Protein AF-A0A537IR74-F1 (afdb_monomer_lite)

Sequence (106 aa):
MIPAVEDSNPGARMWARHLNYVDHLKQYHPEYRRWSRLWTYSFYLPVISIVIIAYFSAVERSLFLVLLAAIVVVALYVPLLLIRWRSVRVFREAWILFGKPKSRRE

pLDDT: mean 80.45, std 12.31, range [38.22, 91.5]

Structure (mmCIF, N/CA/C/O backbone):
data_AF-A0A537IR74-F1
#
_entry.id   AF-A0A537IR74-F1
#
loop_
_atom_site.group_PDB
_atom_site.id
_atom_site.type_symbol
_atom_site.label_atom_id
_atom_site.label_alt_id
_atom_site.label_comp_id
_atom_site.label_asym_id
_atom_site.label_entity_id
_atom_site.label_seq_id
_atom_site.pdbx_PDB_ins_code
_atom_site.Cartn_x
_atom_site.Cartn_y
_atom_site.Cartn_z
_atom_site.occupancy
_atom_site.B_iso_or_equiv
_atom_site.auth_seq_id
_atom_site.auth_comp_id
_atom_site.auth_asym_id
_atom_site.auth_atom_id
_atom_site.pdbx_PDB_model_num
ATOM 1 N N . MET A 1 1 ? 7.545 3.349 -20.842 1.00 61.66 1 MET A N 1
ATOM 2 C CA . MET A 1 1 ? 6.117 3.703 -21.041 1.00 61.66 1 MET A CA 1
ATOM 3 C C . MET A 1 1 ? 5.342 2.406 -21.251 1.00 61.66 1 MET A C 1
ATOM 5 O O . MET A 1 1 ? 5.862 1.544 -21.949 1.00 61.66 1 MET A O 1
ATOM 9 N N . ILE A 1 2 ? 4.178 2.216 -20.614 1.00 64.50 2 ILE A N 1
ATOM 10 C CA . ILE A 1 2 ? 3.355 1.003 -20.808 1.00 64.50 2 ILE A CA 1
ATOM 11 C C . ILE A 1 2 ? 2.655 1.149 -22.162 1.00 64.50 2 ILE A C 1
ATOM 13 O O . ILE A 1 2 ? 2.009 2.181 -22.360 1.00 64.50 2 ILE A O 1
ATOM 17 N N . PRO A 1 3 ? 2.782 0.187 -23.087 1.00 67.31 3 PRO A N 1
ATOM 18 C CA . PRO A 1 3 ? 2.162 0.301 -24.399 1.00 67.31 3 PRO A CA 1
ATOM 19 C C . PRO A 1 3 ? 0.637 0.427 -24.277 1.00 67.31 3 PRO A C 1
ATOM 21 O O . PRO A 1 3 ? -0.006 -0.315 -23.524 1.00 67.31 3 PRO A O 1
ATOM 24 N N . ALA A 1 4 ? 0.078 1.402 -24.999 1.00 70.19 4 ALA A N 1
ATOM 25 C CA . ALA A 1 4 ? -1.361 1.565 -25.148 1.00 70.19 4 ALA A CA 1
ATOM 26 C C . ALA A 1 4 ? -1.909 0.459 -26.059 1.00 70.19 4 ALA A C 1
ATOM 28 O O . ALA A 1 4 ? -1.233 0.030 -26.990 1.00 70.19 4 ALA A O 1
ATOM 29 N N . VAL A 1 5 ? -3.120 -0.008 -25.764 1.00 70.94 5 VAL A N 1
ATOM 30 C CA . VAL A 1 5 ? -3.802 -1.045 -26.544 1.00 70.94 5 VAL A CA 1
ATOM 31 C C . VAL A 1 5 ? -5.043 -0.417 -27.162 1.00 70.94 5 VAL A C 1
ATOM 33 O O . VAL A 1 5 ? -5.906 0.082 -26.432 1.00 70.94 5 VAL A O 1
ATOM 36 N N . GLU A 1 6 ? -5.104 -0.416 -28.490 1.00 72.19 6 GLU A N 1
ATOM 37 C CA . GLU A 1 6 ? -6.279 -0.009 -29.256 1.00 72.19 6 GLU A CA 1
ATOM 38 C C . GLU A 1 6 ? -7.222 -1.208 -29.383 1.00 72.19 6 GLU A C 1
ATOM 40 O O . GLU A 1 6 ? -6.973 -2.151 -30.123 1.00 72.19 6 GLU A O 1
ATOM 45 N N . ASP A 1 7 ? -8.297 -1.182 -28.603 1.00 75.31 7 ASP A N 1
ATOM 46 C CA . ASP A 1 7 ? -9.411 -2.130 -28.676 1.00 75.31 7 ASP A CA 1
ATOM 47 C C . ASP A 1 7 ? -10.695 -1.308 -28.537 1.00 75.31 7 ASP A C 1
ATOM 49 O O . ASP A 1 7 ? -10.688 -0.309 -27.823 1.00 75.31 7 ASP A O 1
ATOM 53 N N . SER A 1 8 ? -11.784 -1.665 -29.213 1.00 72.56 8 SER A N 1
ATOM 54 C CA . SER A 1 8 ? -13.065 -0.950 -29.110 1.00 72.56 8 SER A CA 1
ATOM 55 C C . SER A 1 8 ? -13.732 -1.138 -27.737 1.00 72.56 8 SER A C 1
ATOM 57 O O . SER A 1 8 ? -14.379 -0.213 -27.234 1.00 72.56 8 SER A O 1
ATOM 59 N N . ASN A 1 9 ? -13.493 -2.273 -27.070 1.00 81.31 9 ASN A N 1
ATOM 60 C CA . ASN A 1 9 ? -14.080 -2.619 -25.783 1.00 81.31 9 ASN A CA 1
ATOM 61 C C . ASN A 1 9 ? -13.300 -1.982 -24.607 1.00 81.31 9 ASN A C 1
ATOM 63 O O . ASN A 1 9 ? -12.115 -2.270 -24.399 1.00 81.31 9 ASN A O 1
ATOM 67 N N . PRO A 1 10 ? -13.945 -1.146 -23.768 1.00 80.69 10 PRO A N 1
ATOM 68 C CA . PRO A 1 10 ? -13.286 -0.496 -22.635 1.00 80.69 10 PRO A CA 1
ATOM 69 C C . PRO A 1 10 ? -12.739 -1.480 -21.591 1.00 80.69 10 PRO A C 1
ATOM 71 O O . PRO A 1 10 ? -11.685 -1.212 -21.008 1.00 80.69 10 PRO A O 1
ATOM 74 N N . GLY A 1 11 ? -13.408 -2.616 -21.375 1.00 78.94 11 GLY A N 1
ATOM 75 C CA . GLY A 1 11 ? -12.960 -3.663 -20.457 1.00 78.94 11 GLY A CA 1
ATOM 76 C C . GLY A 1 11 ? -11.682 -4.346 -20.942 1.00 78.94 11 GLY A C 1
ATOM 77 O O . GLY A 1 11 ? -10.712 -4.444 -20.187 1.00 78.94 11 GLY A O 1
ATOM 78 N N . ALA A 1 12 ? -11.636 -4.720 -22.224 1.00 74.50 12 ALA A N 1
ATOM 79 C CA . ALA A 1 12 ? -10.459 -5.329 -22.844 1.00 74.50 12 ALA A CA 1
ATOM 80 C C . ALA A 1 12 ? -9.240 -4.389 -22.803 1.00 74.50 12 ALA A C 1
ATOM 82 O O . ALA A 1 12 ? -8.152 -4.798 -22.391 1.00 74.50 12 ALA A O 1
ATOM 83 N N . ARG A 1 13 ? -9.433 -3.090 -23.093 1.00 78.75 13 ARG A N 1
ATOM 84 C CA . ARG A 1 13 ? -8.371 -2.068 -22.981 1.00 78.75 13 ARG A CA 1
ATOM 85 C C . ARG A 1 13 ? -7.804 -1.930 -21.567 1.00 78.75 13 ARG A C 1
ATOM 87 O O . ARG A 1 13 ? -6.609 -1.667 -21.413 1.00 78.75 13 ARG A O 1
ATOM 94 N N . MET A 1 14 ? -8.643 -2.003 -20.531 1.00 78.69 14 MET A N 1
ATOM 95 C CA 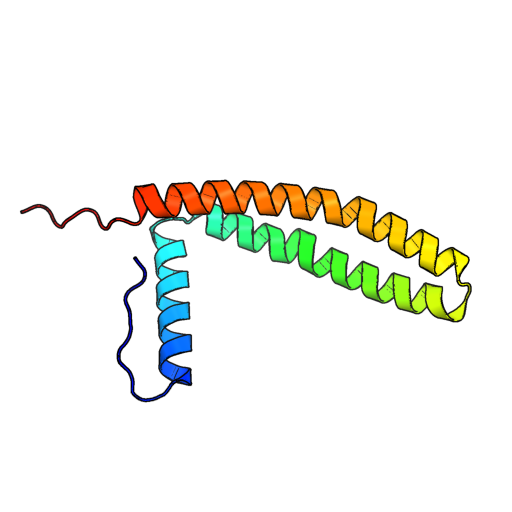. MET A 1 14 ? -8.178 -1.915 -19.139 1.00 78.69 14 MET A CA 1
ATOM 96 C C . MET A 1 14 ? -7.388 -3.157 -18.741 1.00 78.69 14 MET A C 1
ATOM 98 O O . MET A 1 14 ? -6.311 -3.038 -18.157 1.00 78.69 14 MET A O 1
ATOM 102 N N . TRP A 1 15 ? -7.896 -4.335 -19.100 1.00 73.06 15 TRP A N 1
ATOM 103 C CA . TRP A 1 15 ? -7.245 -5.605 -18.803 1.00 73.06 15 TRP A CA 1
ATOM 104 C C . TRP A 1 15 ? -5.887 -5.732 -19.500 1.00 73.06 15 TRP A C 1
ATOM 106 O O . TRP A 1 15 ? -4.883 -6.013 -18.847 1.00 73.06 15 TRP A O 1
ATOM 116 N N . ALA A 1 16 ? -5.811 -5.416 -20.793 1.00 75.81 16 ALA A N 1
ATOM 117 C CA . ALA A 1 16 ? -4.561 -5.473 -21.543 1.00 75.81 16 ALA A CA 1
ATOM 118 C C . ALA A 1 16 ? -3.522 -4.462 -21.021 1.00 75.81 16 ALA A C 1
ATOM 120 O O . ALA A 1 16 ? -2.345 -4.791 -20.869 1.00 75.81 16 ALA A O 1
ATOM 121 N N . ARG A 1 17 ? -3.949 -3.247 -20.636 1.00 81.31 17 ARG A N 1
ATOM 122 C CA . ARG A 1 17 ? -3.064 -2.285 -19.953 1.00 81.31 17 ARG A CA 1
ATOM 123 C C . ARG A 1 17 ? -2.561 -2.803 -18.609 1.00 81.31 17 ARG A C 1
ATOM 125 O O . ARG A 1 17 ? -1.401 -2.568 -18.274 1.00 81.31 17 ARG A O 1
ATOM 132 N N . HIS A 1 18 ? -3.402 -3.502 -17.850 1.00 82.69 18 HIS A N 1
ATOM 133 C CA . HIS A 1 18 ? -2.992 -4.120 -16.594 1.00 82.69 18 HIS A CA 1
ATOM 134 C C . HIS A 1 18 ? -1.940 -5.212 -16.819 1.00 82.69 18 HIS A C 1
ATOM 136 O O . HIS A 1 18 ? -0.925 -5.222 -16.127 1.00 82.69 18 HIS A O 1
ATOM 142 N N . LEU A 1 19 ? -2.130 -6.086 -17.809 1.00 82.12 19 LEU A N 1
ATOM 143 C CA . LEU A 1 19 ? -1.139 -7.106 -18.156 1.00 82.12 19 LEU A CA 1
ATOM 144 C C . LEU A 1 19 ? 0.193 -6.485 -18.577 1.00 82.12 19 LEU A C 1
ATOM 146 O O . LEU A 1 19 ? 1.222 -6.806 -17.987 1.00 82.12 19 LEU A O 1
ATOM 150 N N . ASN A 1 20 ? 0.165 -5.508 -19.487 1.00 84.06 20 ASN A N 1
ATOM 151 C CA . ASN A 1 20 ? 1.366 -4.793 -19.917 1.00 84.06 20 ASN A CA 1
ATOM 152 C C . ASN A 1 20 ? 2.080 -4.112 -18.738 1.00 84.06 20 ASN A C 1
ATOM 154 O O . ASN A 1 20 ? 3.309 -4.096 -18.677 1.00 84.06 20 ASN A O 1
ATOM 158 N N . TYR A 1 21 ? 1.331 -3.568 -17.774 1.00 82.00 21 TYR A N 1
ATOM 159 C CA . TYR A 1 21 ? 1.895 -3.019 -16.542 1.00 82.00 21 TYR A CA 1
ATOM 160 C C . TYR A 1 21 ? 2.580 -4.093 -15.689 1.00 82.00 21 TYR A C 1
ATOM 162 O O . TYR A 1 21 ? 3.700 -3.889 -15.217 1.00 82.00 21 TYR A O 1
ATOM 170 N N . VAL A 1 22 ? 1.925 -5.238 -15.492 1.00 83.88 22 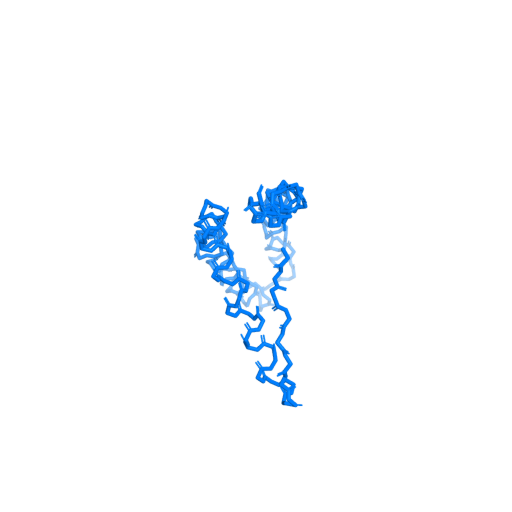VAL A N 1
ATOM 171 C CA . VAL A 1 22 ? 2.453 -6.351 -14.694 1.00 83.88 22 VAL A CA 1
ATOM 172 C C . VAL A 1 22 ? 3.699 -6.957 -15.336 1.00 83.88 22 VAL A C 1
ATOM 174 O O . VAL A 1 22 ? 4.655 -7.275 -14.621 1.00 83.88 22 VAL A O 1
ATOM 177 N N . ASP A 1 23 ? 3.716 -7.089 -16.658 1.00 84.25 23 ASP A N 1
ATOM 178 C CA . ASP A 1 23 ? 4.867 -7.590 -17.405 1.00 84.25 23 ASP A CA 1
ATOM 179 C C . ASP A 1 23 ? 6.018 -6.589 -17.393 1.00 84.25 23 ASP A C 1
ATOM 181 O O . ASP A 1 23 ? 7.152 -6.966 -17.095 1.00 84.25 23 ASP A O 1
ATOM 185 N N . HIS A 1 24 ? 5.732 -5.296 -17.561 1.00 82.88 24 HIS A N 1
ATOM 186 C CA . HIS A 1 24 ? 6.739 -4.251 -17.410 1.00 82.88 24 HIS A CA 1
ATOM 187 C C . HIS A 1 24 ? 7.353 -4.257 -16.000 1.00 82.88 24 HIS A C 1
ATOM 189 O O . HIS A 1 24 ? 8.572 -4.218 -15.845 1.00 82.88 24 HIS A O 1
ATOM 195 N N . LEU A 1 25 ? 6.530 -4.386 -14.956 1.00 83.69 25 LEU A N 1
ATOM 196 C CA . LEU A 1 25 ? 7.010 -4.561 -13.584 1.00 83.69 25 LEU A CA 1
ATOM 197 C C . LEU A 1 25 ? 7.856 -5.829 -13.418 1.00 83.69 25 LEU A C 1
ATOM 199 O O . LEU A 1 25 ? 8.851 -5.805 -12.698 1.00 83.69 25 LEU A O 1
ATOM 203 N N . LYS A 1 26 ? 7.468 -6.942 -14.054 1.00 83.25 26 LYS A N 1
ATOM 204 C CA . LYS A 1 26 ? 8.224 -8.205 -14.013 1.00 83.25 26 LYS A CA 1
ATOM 205 C C . LYS A 1 26 ? 9.625 -8.033 -14.581 1.00 83.25 26 LYS A C 1
ATOM 207 O O . LYS A 1 26 ? 10.571 -8.562 -14.009 1.00 83.25 26 LYS A O 1
ATOM 212 N N . GLN A 1 27 ? 9.715 -7.345 -15.713 1.00 82.62 27 GLN A N 1
ATOM 213 C CA . GLN A 1 27 ? 10.921 -7.271 -16.519 1.00 82.62 27 GLN A CA 1
ATOM 214 C C . GLN A 1 27 ? 11.874 -6.179 -16.035 1.00 82.62 27 GLN A C 1
ATOM 216 O O . GLN A 1 27 ? 13.070 -6.426 -15.918 1.00 82.62 27 GLN A O 1
ATOM 221 N N . TYR A 1 28 ? 11.352 -4.991 -15.736 1.00 80.38 28 TYR A N 1
ATOM 222 C CA . TYR A 1 28 ? 12.173 -3.807 -15.474 1.00 80.38 28 TYR A CA 1
ATOM 223 C C . TYR A 1 28 ? 12.259 -3.443 -13.991 1.00 80.38 28 TYR A C 1
ATOM 225 O O . TYR A 1 28 ? 13.198 -2.764 -13.584 1.00 80.38 28 TYR A O 1
ATOM 233 N N . HIS A 1 29 ? 11.320 -3.911 -13.161 1.00 82.69 29 HIS A N 1
ATOM 234 C CA . HIS A 1 29 ? 11.262 -3.553 -11.739 1.00 82.69 29 HIS A CA 1
ATOM 235 C C . HIS A 1 29 ? 10.939 -4.748 -10.815 1.00 82.69 29 HIS A C 1
ATOM 237 O O . HIS A 1 29 ? 10.009 -4.677 -9.997 1.00 82.69 29 HIS A O 1
ATOM 243 N N . PRO A 1 30 ? 11.697 -5.860 -10.905 1.00 86.56 30 PRO A N 1
ATOM 244 C CA . PRO A 1 30 ? 11.387 -7.094 -10.182 1.00 86.56 30 PRO A CA 1
ATOM 245 C C . PRO A 1 30 ? 11.444 -6.930 -8.657 1.00 86.56 30 PRO A C 1
ATOM 247 O O . PRO A 1 30 ? 10.639 -7.531 -7.944 1.00 86.56 30 PRO A O 1
ATOM 250 N N . GLU A 1 31 ? 12.351 -6.096 -8.148 1.00 86.44 31 GLU A N 1
ATOM 251 C CA . GLU A 1 31 ? 12.492 -5.823 -6.714 1.00 86.44 31 GLU A CA 1
ATOM 252 C C . GLU A 1 31 ? 11.267 -5.105 -6.154 1.00 86.44 31 GLU A C 1
ATOM 254 O O . GLU A 1 31 ? 10.671 -5.565 -5.180 1.00 86.44 31 GLU A O 1
ATOM 259 N N . TYR A 1 32 ? 10.816 -4.041 -6.826 1.00 86.12 32 TYR A N 1
ATOM 260 C CA . TYR A 1 32 ? 9.594 -3.337 -6.444 1.00 86.12 32 TYR A CA 1
ATOM 261 C C . TYR A 1 32 ? 8.373 -4.258 -6.524 1.00 86.12 32 TYR A C 1
ATOM 263 O O . TYR A 1 32 ? 7.514 -4.231 -5.641 1.00 86.12 32 TYR A O 1
ATOM 271 N N . ARG A 1 33 ? 8.294 -5.130 -7.538 1.00 87.38 33 ARG A N 1
ATOM 272 C CA . ARG A 1 33 ? 7.213 -6.120 -7.640 1.00 87.38 33 ARG A CA 1
ATOM 273 C C . ARG A 1 33 ? 7.216 -7.098 -6.460 1.00 87.38 33 ARG A C 1
ATOM 275 O O . ARG A 1 33 ? 6.154 -7.377 -5.907 1.00 87.38 33 ARG A O 1
ATOM 282 N N . ARG A 1 34 ? 8.380 -7.624 -6.064 1.00 89.12 34 ARG A N 1
ATOM 283 C CA . ARG A 1 34 ? 8.505 -8.514 -4.894 1.00 89.12 34 ARG A CA 1
ATOM 284 C C . ARG A 1 34 ? 8.142 -7.786 -3.605 1.00 89.12 34 ARG A C 1
ATOM 286 O O . ARG A 1 34 ? 7.307 -8.281 -2.853 1.00 89.12 34 ARG A O 1
ATOM 293 N N . TRP A 1 35 ? 8.709 -6.601 -3.393 1.00 90.69 35 TRP A N 1
ATOM 294 C CA . TRP A 1 35 ? 8.440 -5.777 -2.219 1.00 90.69 35 TRP A CA 1
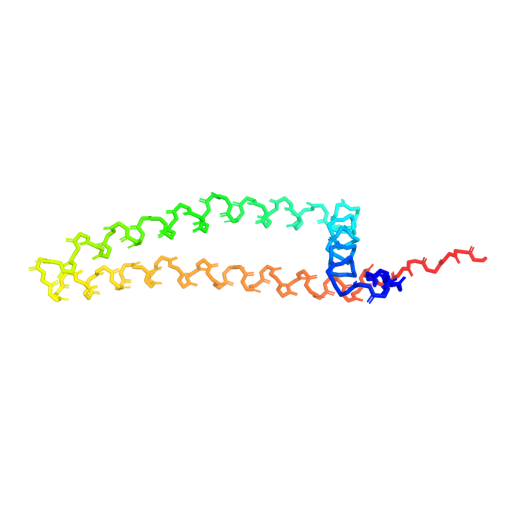ATOM 295 C C . TRP A 1 35 ? 6.959 -5.409 -2.115 1.00 90.69 35 TRP A C 1
ATOM 297 O O . TRP A 1 35 ? 6.359 -5.623 -1.073 1.00 90.69 35 TRP A O 1
ATOM 307 N N . SER A 1 36 ? 6.334 -4.924 -3.191 1.00 88.62 36 SER A N 1
ATOM 308 C CA . SER A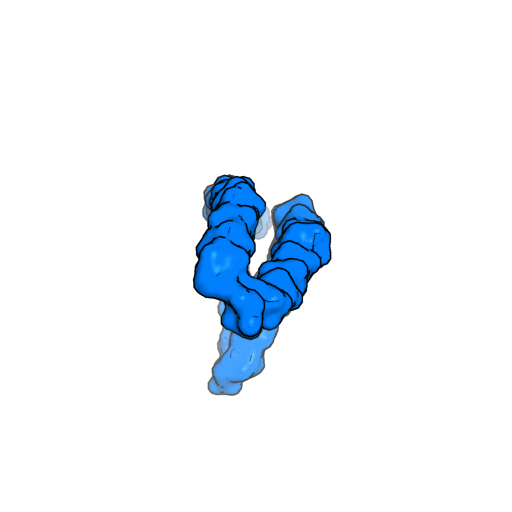 1 36 ? 4.917 -4.526 -3.187 1.00 88.62 36 SER A CA 1
ATOM 309 C C . SER A 1 36 ? 3.982 -5.706 -2.941 1.00 88.62 36 SER A C 1
ATOM 311 O O . SER A 1 36 ? 2.999 -5.562 -2.216 1.00 88.62 36 SER A O 1
ATOM 313 N N . ARG A 1 37 ? 4.308 -6.885 -3.489 1.00 89.50 37 ARG A N 1
ATOM 314 C CA . ARG A 1 37 ? 3.589 -8.129 -3.207 1.00 89.50 37 ARG A CA 1
ATOM 315 C C . ARG A 1 37 ? 3.696 -8.489 -1.723 1.00 89.50 37 ARG A C 1
ATOM 317 O O . ARG A 1 37 ? 2.664 -8.640 -1.079 1.00 89.50 37 ARG A O 1
ATOM 324 N N . LEU A 1 38 ? 4.910 -8.577 -1.179 1.00 88.75 38 LEU A N 1
ATOM 325 C CA . LEU A 1 38 ? 5.132 -8.859 0.245 1.00 88.75 38 LEU A CA 1
ATOM 326 C C . LEU A 1 38 ? 4.445 -7.817 1.133 1.00 88.75 38 LEU A C 1
ATOM 328 O O . LEU A 1 38 ? 3.763 -8.170 2.085 1.00 88.75 38 LEU A O 1
ATOM 332 N N . TRP A 1 39 ? 4.533 -6.538 0.774 1.00 88.12 39 TRP A N 1
ATOM 333 C CA . TRP A 1 39 ? 3.882 -5.452 1.495 1.00 88.12 39 TRP A CA 1
ATOM 334 C C . TRP A 1 39 ? 2.368 -5.660 1.601 1.00 88.12 39 TRP A C 1
ATOM 336 O O . TRP A 1 39 ? 1.785 -5.549 2.680 1.00 88.12 39 TRP A O 1
ATOM 346 N N . THR A 1 40 ? 1.717 -5.976 0.480 1.00 85.88 40 THR A N 1
ATOM 347 C CA . THR A 1 40 ? 0.267 -6.178 0.449 1.00 85.88 40 THR A CA 1
ATOM 348 C C . THR A 1 40 ? -0.153 -7.427 1.224 1.00 85.88 40 THR A C 1
ATOM 350 O O . THR A 1 40 ? -1.077 -7.348 2.032 1.00 85.88 40 THR A O 1
ATOM 353 N N . TYR A 1 41 ? 0.519 -8.562 1.013 1.00 86.81 41 TYR A N 1
ATOM 354 C CA . TYR A 1 41 ? 0.111 -9.835 1.616 1.00 86.81 41 TYR A CA 1
ATOM 355 C C . TYR A 1 41 ? 0.530 -9.993 3.080 1.00 86.81 41 TYR A C 1
ATOM 357 O O . TYR A 1 41 ? -0.205 -10.606 3.845 1.00 86.81 41 TYR A O 1
ATOM 365 N N . SER A 1 42 ? 1.677 -9.447 3.483 1.00 84.50 42 SER A N 1
ATOM 366 C CA . SER A 1 42 ? 2.218 -9.641 4.834 1.00 84.50 42 SER A CA 1
ATOM 367 C C . SER A 1 42 ? 1.847 -8.526 5.805 1.00 84.50 42 SER A C 1
ATOM 369 O O . SER A 1 42 ? 1.801 -8.771 7.003 1.00 84.50 42 SER A O 1
ATOM 371 N N . PHE A 1 43 ? 1.569 -7.315 5.314 1.00 79.69 43 PHE A N 1
ATOM 372 C CA . PHE A 1 43 ? 1.280 -6.171 6.183 1.00 79.69 43 PHE A CA 1
ATOM 373 C C . PHE A 1 43 ? -0.115 -5.609 5.943 1.00 79.69 43 PHE A C 1
ATOM 375 O O . PHE A 1 43 ? -0.876 -5.446 6.885 1.00 79.69 43 PHE A O 1
ATOM 382 N N . TYR A 1 44 ? -0.500 -5.340 4.696 1.00 79.94 44 TYR A N 1
ATOM 383 C CA . TYR A 1 44 ? -1.767 -4.648 4.451 1.00 79.94 44 TYR A CA 1
ATOM 384 C C . TYR A 1 44 ? -3.003 -5.524 4.722 1.00 79.94 44 TYR A C 1
ATOM 386 O O . TYR A 1 44 ? -3.887 -5.108 5.469 1.00 79.94 44 TYR A O 1
ATOM 394 N N . LEU A 1 45 ? -3.060 -6.731 4.145 1.00 84.69 45 LEU A N 1
ATOM 395 C CA . LEU A 1 45 ? -4.208 -7.640 4.286 1.00 84.69 45 LEU A CA 1
ATOM 396 C C . LEU A 1 45 ? -4.405 -8.189 5.714 1.00 84.69 45 LEU A C 1
ATOM 398 O O . LEU A 1 45 ? -5.544 -8.203 6.189 1.00 84.69 45 LEU A O 1
ATOM 402 N N . PRO A 1 46 ? -3.355 -8.617 6.439 1.00 85.06 46 PRO A N 1
ATOM 403 C CA . PRO A 1 46 ? -3.536 -9.103 7.804 1.00 85.06 46 PRO A CA 1
ATOM 404 C C . PRO A 1 46 ? -3.974 -7.986 8.747 1.00 85.06 46 PRO A C 1
ATOM 406 O O . PRO A 1 46 ? -4.924 -8.161 9.508 1.00 85.06 46 PRO A O 1
ATOM 409 N N . VAL A 1 47 ? -3.335 -6.813 8.656 1.00 83.56 47 VAL A N 1
ATOM 410 C CA . VAL A 1 47 ? -3.649 -5.696 9.548 1.00 83.56 47 VAL A CA 1
ATOM 411 C C . VAL A 1 47 ? -5.087 -5.230 9.319 1.00 83.56 47 VAL A C 1
ATOM 413 O O . VAL A 1 47 ? -5.812 -5.113 10.300 1.00 83.56 47 VAL A O 1
ATOM 416 N N . ILE A 1 48 ? -5.559 -5.070 8.072 1.00 84.50 48 ILE A N 1
ATOM 417 C CA . ILE A 1 48 ? -6.945 -4.620 7.832 1.00 84.50 48 ILE A CA 1
ATOM 418 C C . ILE A 1 48 ? -7.976 -5.603 8.392 1.00 84.50 48 ILE A C 1
ATOM 420 O O . ILE A 1 48 ? -8.989 -5.185 8.945 1.00 84.50 48 ILE A O 1
ATOM 424 N N . SER A 1 49 ? -7.685 -6.903 8.320 1.00 85.81 49 SER A N 1
ATOM 425 C CA . SER A 1 49 ? -8.559 -7.945 8.861 1.00 85.81 49 SER A CA 1
ATOM 426 C C . SER A 1 49 ? -8.652 -7.845 10.387 1.00 85.81 49 SER A C 1
ATOM 428 O O . SER A 1 49 ? -9.748 -7.880 10.944 1.00 85.81 49 SER A O 1
ATOM 430 N N . ILE A 1 50 ? -7.516 -7.634 11.063 1.00 87.06 50 ILE A N 1
ATOM 431 C CA . ILE A 1 50 ? -7.458 -7.422 12.518 1.00 87.06 50 ILE A CA 1
ATOM 432 C C . ILE A 1 50 ? -8.223 -6.154 12.915 1.00 87.06 50 ILE A C 1
ATOM 434 O O . ILE A 1 50 ? -8.979 -6.182 13.884 1.00 87.06 50 ILE A O 1
ATOM 438 N N . VAL A 1 51 ? -8.077 -5.061 12.157 1.00 85.62 51 VAL A N 1
ATOM 439 C CA . VAL A 1 51 ? -8.801 -3.804 12.413 1.00 85.62 51 VAL A CA 1
ATOM 440 C C . VAL A 1 51 ? -10.310 -4.005 12.347 1.00 85.62 51 VAL A C 1
ATOM 442 O O . VAL A 1 51 ? -11.021 -3.546 13.237 1.00 85.62 51 VAL A O 1
ATOM 445 N N . ILE A 1 52 ? -10.796 -4.704 11.321 1.00 88.25 52 ILE A N 1
ATOM 446 C CA . ILE A 1 52 ? -12.226 -4.974 11.145 1.00 88.25 52 ILE A CA 1
ATOM 447 C C . ILE A 1 52 ? -12.767 -5.777 12.336 1.00 88.25 52 ILE A C 1
ATOM 449 O O . ILE A 1 52 ? -13.771 -5.390 12.932 1.00 88.25 52 ILE A O 1
ATOM 453 N N . ILE A 1 53 ? -12.075 -6.850 12.734 1.00 88.38 53 ILE A N 1
ATOM 454 C CA . ILE A 1 53 ? -12.471 -7.688 13.878 1.00 88.38 53 ILE A CA 1
ATOM 455 C C . ILE A 1 53 ? -12.475 -6.877 15.181 1.00 88.38 53 ILE A C 1
ATOM 457 O O . ILE A 1 53 ? -13.425 -6.962 15.964 1.00 88.38 53 ILE A O 1
ATOM 461 N N . ALA A 1 54 ? -11.433 -6.075 15.413 1.00 85.94 54 ALA A N 1
ATOM 462 C CA . ALA A 1 54 ? -11.319 -5.236 16.601 1.00 85.94 54 ALA A CA 1
ATOM 463 C C . ALA A 1 54 ? -12.428 -4.176 16.662 1.00 85.94 54 ALA A C 1
ATOM 465 O O . ALA A 1 54 ? -12.998 -3.954 17.728 1.00 85.94 54 ALA A O 1
ATOM 466 N N . TYR A 1 55 ? -12.773 -3.565 15.525 1.00 85.25 55 TYR A N 1
ATOM 467 C CA . TYR A 1 55 ? -13.856 -2.591 15.429 1.00 85.25 55 TYR A CA 1
ATOM 468 C C . TYR A 1 55 ? -15.208 -3.209 15.803 1.00 85.25 55 TYR A C 1
ATOM 470 O O . TYR A 1 55 ? -15.872 -2.704 16.708 1.00 85.25 55 TYR A O 1
ATOM 478 N N . PHE A 1 56 ? -15.581 -4.333 15.181 1.00 87.88 56 PHE A N 1
ATOM 479 C CA . PHE A 1 56 ? -16.838 -5.020 15.500 1.00 87.88 56 PHE A CA 1
ATOM 480 C C . PHE A 1 56 ? -16.882 -5.509 16.953 1.00 87.88 56 PHE A C 1
ATOM 482 O O . PHE A 1 56 ? -17.918 -5.426 17.602 1.00 87.88 56 PHE A O 1
ATOM 489 N N . SER A 1 57 ? -15.746 -5.938 17.506 1.00 85.38 57 SER A N 1
ATOM 490 C CA . SER A 1 57 ? -15.671 -6.348 18.915 1.00 85.38 57 SER A CA 1
ATOM 491 C C . SER A 1 57 ? -15.816 -5.178 19.897 1.00 85.38 57 SER A C 1
ATOM 493 O O . SER A 1 57 ? -16.257 -5.375 21.030 1.00 85.38 57 SER A O 1
ATOM 495 N N . ALA A 1 58 ? -15.409 -3.970 19.500 1.00 86.00 58 ALA A N 1
ATOM 496 C CA . ALA A 1 58 ? -15.426 -2.782 20.350 1.00 86.00 58 ALA A CA 1
ATOM 497 C C . ALA A 1 58 ? -16.751 -2.009 20.281 1.00 86.00 58 ALA A C 1
ATOM 499 O O . ALA A 1 58 ? -17.181 -1.462 21.300 1.00 86.00 58 ALA A O 1
ATOM 500 N N . VAL A 1 59 ? -17.396 -1.970 19.108 1.00 87.50 59 VAL A N 1
ATOM 501 C CA . VAL A 1 59 ? -18.569 -1.116 18.847 1.00 87.50 59 VAL A CA 1
ATOM 502 C C . VAL A 1 59 ? -19.768 -1.457 19.732 1.00 87.50 59 VAL A C 1
ATOM 504 O O . VAL A 1 59 ? -20.462 -0.555 20.186 1.00 87.50 59 VAL A O 1
ATOM 507 N N . GLU A 1 60 ? -19.960 -2.736 20.059 1.00 85.44 60 GLU A N 1
ATOM 508 C CA . GLU A 1 60 ? -21.062 -3.195 20.917 1.00 85.44 60 GLU A CA 1
ATOM 509 C C . GLU A 1 60 ? -20.785 -3.008 22.417 1.00 85.44 60 GLU A C 1
ATOM 511 O O . GLU A 1 60 ? -21.693 -3.129 23.235 1.00 85.44 60 GLU A O 1
ATOM 516 N N . ARG A 1 61 ? -19.533 -2.723 22.804 1.00 86.75 61 ARG A N 1
ATOM 517 C CA . ARG A 1 61 ? -19.112 -2.701 24.213 1.00 86.75 61 ARG A CA 1
ATOM 518 C C . ARG A 1 61 ? -19.021 -1.296 24.790 1.00 86.75 61 ARG A C 1
ATOM 520 O O . ARG A 1 61 ? -19.511 -1.057 25.888 1.00 86.75 61 ARG A O 1
ATOM 527 N N . SER A 1 62 ? -18.321 -0.383 24.114 1.00 90.56 62 SER A N 1
ATOM 528 C CA . SER A 1 62 ? -18.103 0.980 24.618 1.00 90.56 62 SER A CA 1
ATOM 529 C C . SER A 1 62 ? -17.460 1.887 23.572 1.00 90.56 62 SER A C 1
ATOM 531 O O . SER A 1 62 ? -16.496 1.500 22.909 1.00 90.56 62 SER A O 1
ATOM 533 N N . LEU A 1 63 ? -17.896 3.150 23.524 1.00 86.81 63 LEU A N 1
ATOM 534 C CA . LEU A 1 63 ? -17.260 4.200 22.718 1.00 86.81 63 LEU A CA 1
ATOM 535 C C . LEU A 1 63 ? -15.781 4.409 23.080 1.00 86.81 63 LEU A C 1
ATOM 537 O O . LEU A 1 63 ? -14.969 4.691 22.201 1.00 86.81 63 LEU A O 1
ATOM 541 N N . PHE A 1 64 ? -15.407 4.224 24.350 1.00 89.94 64 PHE A N 1
ATOM 542 C CA . PHE A 1 64 ? -14.012 4.337 24.779 1.00 89.94 64 PHE A CA 1
ATOM 543 C C . PHE A 1 64 ? -13.130 3.257 24.136 1.00 89.94 64 PHE A C 1
ATOM 545 O O . PHE A 1 64 ? -12.022 3.546 23.688 1.00 89.94 64 PHE A O 1
ATOM 552 N N . LEU A 1 65 ? -13.635 2.024 24.025 1.00 86.81 65 LEU A N 1
ATOM 553 C CA . LEU A 1 65 ? -12.916 0.928 23.371 1.00 86.81 65 LEU A CA 1
ATOM 554 C C . LEU A 1 65 ? -12.785 1.155 21.864 1.00 86.81 65 LEU A C 1
ATOM 556 O O . LEU A 1 65 ? -11.749 0.830 21.291 1.00 86.81 65 LEU A O 1
ATOM 560 N N . VAL A 1 66 ? -13.795 1.756 21.232 1.00 88.19 66 VAL A N 1
ATOM 561 C CA . VAL A 1 66 ? -13.732 2.147 19.816 1.00 88.19 66 VAL A CA 1
ATOM 562 C C . VAL A 1 66 ? -12.657 3.214 19.594 1.00 88.19 66 VAL A C 1
ATOM 564 O O . VAL A 1 66 ? -11.848 3.084 18.677 1.00 88.19 66 VAL A O 1
ATOM 567 N N . LEU A 1 67 ? -12.603 4.238 20.452 1.00 89.62 67 LEU A N 1
ATOM 568 C CA . LEU A 1 67 ? -11.567 5.277 20.411 1.00 89.62 67 LEU A CA 1
ATOM 569 C C . LEU A 1 67 ? -10.166 4.692 20.613 1.00 89.62 67 LEU A C 1
ATOM 571 O O . LEU A 1 67 ? -9.255 5.000 19.845 1.00 89.62 67 LEU A O 1
ATOM 575 N N . LEU A 1 68 ? -9.996 3.809 21.600 1.00 88.88 68 LEU A N 1
ATOM 576 C CA . LEU A 1 68 ? -8.722 3.140 21.849 1.00 88.88 68 LEU A CA 1
ATOM 577 C C . LEU A 1 68 ? -8.295 2.279 20.651 1.00 88.88 68 LEU A C 1
ATOM 579 O O . LEU A 1 68 ? -7.147 2.362 20.214 1.00 88.88 68 LEU A O 1
ATOM 583 N N . ALA A 1 69 ? -9.220 1.506 20.076 1.00 87.06 69 ALA A N 1
ATOM 584 C CA . ALA A 1 69 ? -8.965 0.723 18.872 1.00 87.06 69 ALA A CA 1
ATOM 585 C C . ALA A 1 69 ? -8.546 1.624 17.701 1.00 87.06 69 ALA A C 1
ATOM 587 O O . ALA A 1 69 ? -7.554 1.334 17.037 1.00 87.06 69 ALA A O 1
ATOM 588 N N . ALA A 1 70 ? -9.228 2.753 17.485 1.00 87.06 70 ALA A N 1
ATOM 589 C CA . ALA A 1 70 ? -8.870 3.710 16.440 1.00 87.06 70 ALA A CA 1
ATOM 590 C C . ALA A 1 70 ? -7.451 4.275 16.625 1.00 87.06 70 ALA A C 1
ATOM 592 O O . ALA A 1 70 ? -6.690 4.340 15.659 1.00 87.06 70 ALA A O 1
ATOM 593 N N . ILE A 1 71 ? -7.058 4.622 17.855 1.00 90.19 71 ILE A N 1
ATOM 594 C CA . ILE A 1 71 ? -5.701 5.106 18.157 1.00 90.19 71 ILE A CA 1
ATOM 595 C C . ILE A 1 71 ? -4.656 4.037 17.825 1.00 90.19 71 ILE A C 1
ATOM 597 O O . ILE A 1 71 ? -3.674 4.336 17.145 1.00 90.19 71 ILE A O 1
ATOM 601 N N . VAL A 1 72 ? -4.874 2.789 18.251 1.00 87.44 72 VAL A N 1
ATOM 602 C CA . VAL A 1 72 ? -3.963 1.668 17.959 1.00 87.44 72 VAL A CA 1
ATOM 603 C C . VAL A 1 72 ? -3.837 1.448 16.451 1.00 87.44 72 VAL A C 1
ATOM 605 O O . VAL A 1 72 ? -2.732 1.304 15.930 1.00 87.44 72 VAL A O 1
ATOM 608 N N . VAL A 1 73 ? -4.957 1.484 15.730 1.00 86.25 73 VAL A N 1
ATOM 609 C CA . VAL A 1 73 ? -4.987 1.352 14.270 1.00 86.25 73 VAL A CA 1
ATOM 610 C C . VAL A 1 73 ? -4.161 2.445 13.611 1.00 86.25 73 VAL A C 1
ATOM 612 O O . VAL A 1 73 ? -3.305 2.136 12.787 1.00 86.25 73 VAL A O 1
ATOM 615 N N . VAL A 1 74 ? -4.373 3.707 13.986 1.00 88.56 74 VAL A N 1
ATOM 616 C CA . VAL A 1 74 ? -3.628 4.850 13.441 1.00 88.56 74 VAL A CA 1
ATOM 617 C C . VAL A 1 74 ? -2.135 4.717 13.743 1.00 88.56 74 VAL A C 1
ATOM 619 O O . VAL A 1 74 ? -1.319 4.866 12.833 1.00 88.56 74 VAL A O 1
ATOM 622 N N . ALA A 1 75 ? -1.771 4.371 14.980 1.00 89.00 75 ALA A N 1
ATOM 623 C CA . ALA A 1 75 ? -0.381 4.199 15.393 1.00 89.00 75 ALA A CA 1
ATOM 624 C C . ALA A 1 75 ? 0.347 3.105 14.592 1.00 89.00 75 ALA A C 1
ATOM 626 O O . ALA A 1 75 ? 1.532 3.250 14.303 1.00 89.00 75 ALA A O 1
ATOM 627 N N . LEU A 1 76 ? -0.356 2.043 14.185 1.00 84.62 76 LEU A N 1
ATOM 628 C CA . LEU A 1 76 ? 0.205 0.972 13.358 1.00 84.62 76 LEU A CA 1
ATOM 629 C C . LEU A 1 76 ? 0.189 1.312 11.858 1.00 84.62 76 LEU A C 1
ATOM 631 O O . LEU A 1 76 ? 1.168 1.064 11.153 1.00 84.62 76 LEU A O 1
ATOM 635 N N . TYR A 1 77 ? -0.899 1.894 11.349 1.00 84.38 77 TYR A N 1
ATOM 636 C CA . TYR A 1 77 ? -1.072 2.145 9.916 1.00 84.38 77 TYR A CA 1
ATOM 637 C C . TYR A 1 77 ? -0.293 3.345 9.402 1.00 84.38 77 TYR A C 1
ATOM 639 O O . TYR A 1 77 ? 0.192 3.297 8.272 1.00 84.38 77 TYR A O 1
ATOM 647 N N . VAL A 1 78 ? -0.183 4.425 10.178 1.00 89.06 78 VAL A N 1
ATOM 648 C CA . VAL A 1 78 ? 0.481 5.652 9.715 1.00 89.06 78 VAL A CA 1
ATOM 649 C C . VAL A 1 78 ? 1.955 5.396 9.379 1.00 89.06 78 VAL A C 1
ATOM 651 O O . VAL A 1 78 ? 2.357 5.733 8.262 1.00 89.06 78 VAL A O 1
ATOM 654 N N . PRO A 1 79 ? 2.762 4.733 10.231 1.00 89.81 79 PRO A N 1
ATOM 655 C CA . PRO A 1 79 ? 4.140 4.391 9.880 1.00 89.81 79 PRO A CA 1
ATOM 656 C C . PRO A 1 79 ? 4.232 3.520 8.622 1.00 89.81 79 PRO A C 1
ATOM 658 O O . PRO A 1 79 ? 5.044 3.792 7.736 1.00 89.81 79 PRO A O 1
ATOM 661 N N . LEU A 1 80 ? 3.358 2.515 8.493 1.00 86.94 80 LEU A N 1
ATOM 662 C CA . LEU A 1 80 ? 3.296 1.652 7.311 1.00 86.94 80 LEU A CA 1
ATOM 663 C C . LEU A 1 80 ? 2.968 2.459 6.043 1.00 86.94 80 LEU A C 1
ATOM 665 O O . LEU A 1 80 ? 3.617 2.296 5.008 1.00 86.94 80 LEU A O 1
ATOM 669 N N . LEU A 1 81 ? 1.998 3.370 6.112 1.00 88.12 81 LEU A N 1
ATOM 670 C CA . LEU A 1 81 ? 1.647 4.267 5.012 1.00 88.12 81 LEU A CA 1
ATOM 671 C C . LEU A 1 81 ? 2.819 5.163 4.611 1.00 88.12 81 LEU A C 1
ATOM 673 O O . LEU A 1 81 ? 3.081 5.301 3.418 1.00 88.12 81 LEU A O 1
ATOM 677 N N . LEU A 1 82 ? 3.555 5.720 5.575 1.00 91.50 82 LEU A N 1
ATOM 678 C CA . LEU A 1 82 ? 4.724 6.560 5.309 1.00 91.50 82 LEU A CA 1
ATOM 679 C C . LEU A 1 82 ? 5.854 5.775 4.631 1.00 91.50 82 LEU A C 1
ATOM 681 O O . LEU A 1 82 ? 6.425 6.256 3.647 1.00 91.50 82 LEU A O 1
ATOM 685 N N . ILE A 1 83 ? 6.140 4.555 5.100 1.00 89.38 83 ILE A N 1
ATOM 686 C CA . ILE A 1 83 ? 7.120 3.658 4.470 1.00 89.38 83 ILE A CA 1
ATOM 687 C C . ILE A 1 83 ? 6.687 3.352 3.037 1.00 89.38 83 ILE A C 1
ATOM 689 O O . ILE A 1 83 ? 7.458 3.558 2.097 1.00 89.38 83 ILE A O 1
ATOM 693 N N . ARG A 1 84 ? 5.428 2.937 2.849 1.00 88.81 84 ARG A N 1
ATOM 694 C CA . ARG A 1 84 ? 4.886 2.639 1.522 1.00 88.81 84 ARG A CA 1
ATOM 695 C C . ARG A 1 84 ? 4.97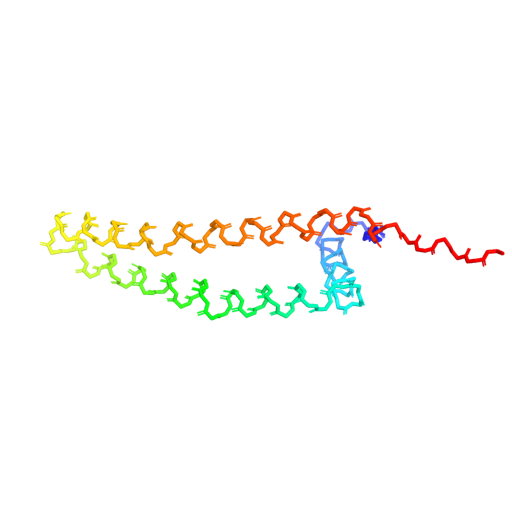8 3.850 0.602 1.00 88.81 84 ARG A C 1
ATOM 697 O O . ARG A 1 84 ? 5.390 3.712 -0.546 1.00 88.81 84 ARG A O 1
ATOM 704 N N . TRP A 1 85 ? 4.611 5.027 1.095 1.00 89.75 85 TRP A N 1
ATOM 705 C CA . TRP A 1 85 ? 4.646 6.265 0.328 1.00 89.75 85 TRP A CA 1
ATOM 706 C C . TRP A 1 85 ? 6.068 6.625 -0.104 1.00 89.75 85 TRP A C 1
ATOM 708 O O . TRP A 1 85 ? 6.284 6.956 -1.270 1.00 89.75 85 TRP A O 1
ATOM 718 N N . ARG A 1 86 ? 7.057 6.498 0.789 1.00 90.19 86 ARG A N 1
ATOM 719 C CA . ARG A 1 86 ? 8.472 6.705 0.454 1.00 90.19 86 ARG A CA 1
ATOM 720 C C . ARG A 1 86 ? 8.942 5.727 -0.623 1.00 90.19 86 ARG A C 1
ATOM 722 O O . ARG A 1 86 ? 9.470 6.174 -1.636 1.00 90.19 86 ARG A O 1
ATOM 729 N N . SER A 1 87 ? 8.695 4.429 -0.459 1.00 87.25 87 SER A N 1
ATOM 730 C CA . SER A 1 87 ? 9.096 3.409 -1.439 1.00 87.25 87 SER A CA 1
ATOM 731 C C . SER A 1 87 ? 8.422 3.603 -2.800 1.00 87.25 87 SER A C 1
ATOM 733 O O . SER A 1 87 ? 9.056 3.435 -3.838 1.00 87.25 87 SER A O 1
ATOM 735 N N . VAL A 1 88 ? 7.147 4.006 -2.818 1.00 88.62 88 VAL A N 1
ATOM 736 C CA . VAL A 1 88 ? 6.421 4.320 -4.058 1.00 88.62 88 VAL A CA 1
ATOM 737 C C . VAL A 1 88 ? 6.981 5.569 -4.738 1.00 88.62 88 VAL A C 1
ATOM 739 O O . VAL A 1 88 ? 7.062 5.583 -5.963 1.00 88.62 88 VAL A O 1
ATOM 742 N N . ARG A 1 89 ? 7.371 6.608 -3.987 1.00 88.06 89 ARG A N 1
ATOM 743 C CA . ARG A 1 89 ? 8.008 7.805 -4.563 1.00 88.06 89 ARG A CA 1
ATOM 744 C C . ARG A 1 89 ? 9.336 7.466 -5.229 1.00 88.06 89 ARG A C 1
ATOM 746 O O . ARG A 1 89 ? 9.489 7.760 -6.408 1.00 88.06 89 ARG A O 1
ATOM 753 N N . VAL A 1 90 ? 10.211 6.743 -4.527 1.00 85.94 90 VAL A N 1
ATOM 754 C CA . VAL A 1 90 ? 11.494 6.271 -5.080 1.00 85.94 90 VAL A CA 1
ATOM 755 C C . VAL A 1 90 ? 11.266 5.443 -6.346 1.00 85.94 90 VAL A C 1
ATOM 757 O O . VAL A 1 90 ? 11.929 5.642 -7.360 1.00 85.94 90 VAL A O 1
ATOM 760 N N . PHE A 1 91 ? 10.272 4.552 -6.330 1.00 85.06 91 PHE A N 1
ATOM 761 C CA . PHE A 1 91 ? 9.901 3.788 -7.516 1.00 85.06 91 PHE A CA 1
ATOM 762 C C . PHE A 1 91 ? 9.404 4.672 -8.668 1.00 85.06 91 PHE A C 1
ATOM 764 O O . PHE A 1 91 ? 9.786 4.436 -9.808 1.00 85.06 91 PHE A O 1
ATOM 771 N N . ARG A 1 92 ? 8.572 5.690 -8.409 1.00 84.06 92 ARG A N 1
ATOM 772 C CA . ARG A 1 92 ? 8.093 6.617 -9.452 1.00 84.06 92 ARG A CA 1
ATOM 773 C C . ARG A 1 92 ? 9.232 7.421 -10.070 1.00 84.06 92 ARG A C 1
ATOM 775 O O . ARG A 1 92 ? 9.242 7.603 -11.282 1.00 84.06 92 ARG A O 1
ATOM 782 N N . GLU A 1 93 ? 10.185 7.870 -9.264 1.00 82.94 93 GLU A N 1
ATOM 783 C CA . GLU A 1 93 ? 11.385 8.557 -9.749 1.00 82.94 93 GLU A CA 1
ATOM 784 C C . GLU A 1 93 ? 12.218 7.625 -10.638 1.00 82.94 93 GLU A C 1
ATOM 786 O O . GLU A 1 93 ? 12.533 7.970 -11.779 1.00 82.94 93 GLU A O 1
ATOM 791 N N . ALA A 1 94 ? 12.468 6.393 -10.181 1.00 74.94 94 ALA A N 1
ATOM 792 C CA . ALA A 1 94 ? 13.146 5.373 -10.979 1.00 74.94 94 ALA A CA 1
ATOM 793 C C . ALA A 1 94 ? 12.375 5.032 -12.268 1.00 74.94 94 ALA A C 1
ATOM 795 O O . ALA A 1 94 ? 12.974 4.836 -13.321 1.00 74.94 94 ALA A O 1
ATOM 796 N N . TRP A 1 95 ? 11.046 5.006 -12.223 1.00 77.75 95 TRP A N 1
ATOM 797 C CA . TRP A 1 95 ? 10.199 4.752 -13.386 1.00 77.75 95 TRP A CA 1
ATOM 798 C C . TRP A 1 95 ? 10.317 5.848 -14.449 1.00 77.75 95 TRP A C 1
ATOM 800 O O . TRP A 1 95 ? 10.287 5.559 -15.641 1.00 77.75 95 TRP A O 1
ATOM 810 N N . ILE A 1 96 ? 10.467 7.110 -14.047 1.00 73.38 96 ILE A N 1
ATOM 811 C CA . ILE A 1 96 ? 10.657 8.2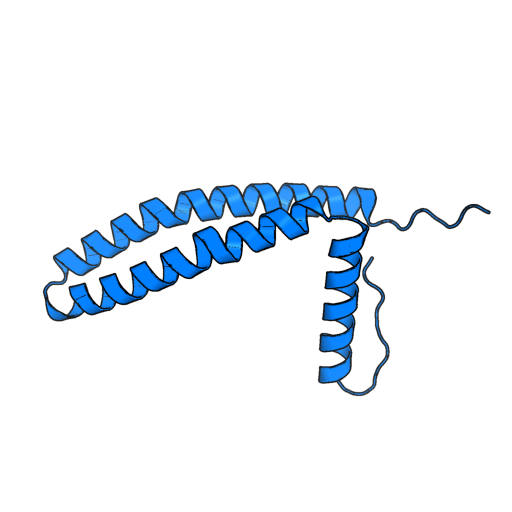28 -14.981 1.00 73.38 96 ILE A CA 1
ATOM 812 C C . ILE A 1 96 ? 12.053 8.169 -15.617 1.00 73.38 96 ILE A C 1
ATOM 814 O O . ILE A 1 96 ? 12.192 8.407 -16.818 1.00 73.38 96 ILE A O 1
ATOM 818 N N . LEU A 1 97 ? 13.072 7.804 -14.833 1.00 65.88 97 LEU A N 1
ATOM 819 C CA . LEU A 1 97 ? 14.468 7.747 -15.275 1.00 65.88 97 LEU A CA 1
ATOM 820 C C . LEU A 1 97 ? 14.771 6.526 -16.160 1.00 65.88 97 LEU A C 1
ATOM 822 O O . LEU A 1 97 ? 15.425 6.663 -17.191 1.00 65.88 97 LEU A O 1
ATOM 826 N N . PHE A 1 98 ? 14.265 5.346 -15.794 1.00 61.19 98 PHE A N 1
ATOM 827 C CA . PHE A 1 98 ? 14.543 4.071 -16.474 1.00 61.19 98 PHE A CA 1
ATOM 828 C C . PHE A 1 98 ? 13.392 3.577 -17.365 1.00 61.19 98 PHE A C 1
ATOM 830 O O . PHE A 1 98 ? 13.561 2.629 -18.128 1.00 61.19 98 PHE A O 1
ATOM 837 N N . GLY A 1 99 ? 12.222 4.220 -17.306 1.00 53.66 99 GLY A N 1
ATOM 838 C CA . GLY A 1 99 ? 11.055 3.898 -18.133 1.00 53.66 99 GLY A CA 1
ATOM 839 C C . GLY A 1 99 ? 11.057 4.549 -19.517 1.00 53.66 99 GLY A C 1
ATOM 840 O O . GLY A 1 99 ? 10.103 4.330 -20.282 1.00 53.66 99 GLY A O 1
ATOM 841 N N . LYS A 1 100 ? 12.100 5.316 -19.873 1.00 46.31 100 LYS A N 1
ATOM 842 C CA . LYS A 1 100 ? 12.401 5.572 -21.283 1.00 46.31 100 LYS A CA 1
ATOM 843 C C . LYS A 1 100 ? 12.904 4.250 -21.861 1.00 46.31 100 LYS A C 1
ATOM 845 O O . LYS A 1 100 ? 13.913 3.746 -21.370 1.00 46.31 100 LYS A O 1
ATOM 850 N N . PRO A 1 101 ? 12.207 3.650 -22.846 1.00 42.91 101 PRO A N 1
ATOM 851 C CA . PRO A 1 101 ? 12.762 2.494 -23.528 1.00 42.91 101 PRO A CA 1
ATOM 852 C C . PRO A 1 101 ? 14.165 2.889 -23.975 1.00 42.91 101 PRO A C 1
ATOM 854 O O . PRO A 1 101 ? 14.341 3.973 -24.534 1.00 42.91 101 PRO A O 1
ATOM 857 N N . LYS A 1 102 ? 15.158 2.048 -23.671 1.00 42.12 102 LYS A N 1
ATOM 858 C CA . LYS A 1 102 ? 16.466 2.123 -24.317 1.00 42.12 102 LYS A CA 1
ATOM 859 C C . LYS A 1 102 ? 16.128 2.207 -25.801 1.00 42.12 102 LYS A C 1
ATOM 861 O O . LYS A 1 102 ? 15.561 1.241 -26.319 1.00 42.12 102 LYS A O 1
ATOM 866 N N . SER A 1 103 ? 16.313 3.378 -26.423 1.00 41.16 103 SER A N 1
ATOM 867 C CA . SER A 1 103 ? 16.112 3.510 -27.858 1.00 41.16 103 SER A CA 1
ATOM 868 C C . SER A 1 103 ? 16.887 2.352 -28.450 1.00 41.16 103 SER A C 1
ATOM 870 O O . SER A 1 103 ? 18.040 2.097 -28.076 1.00 41.16 103 SER A O 1
ATOM 872 N N . ARG A 1 104 ? 16.165 1.534 -29.212 1.00 41.31 104 ARG A N 1
ATOM 873 C CA . ARG A 1 104 ? 16.742 0.449 -29.985 1.00 41.31 104 ARG A CA 1
ATOM 874 C C . ARG A 1 104 ? 17.982 1.061 -30.632 1.00 41.31 104 ARG A C 1
ATOM 876 O O . ARG A 1 104 ? 17.847 2.093 -31.279 1.00 41.31 104 ARG A O 1
ATOM 883 N N . ARG A 1 105 ? 19.163 0.534 -30.292 1.00 44.66 105 ARG A N 1
ATOM 884 C CA . ARG A 1 105 ? 20.414 0.943 -30.930 1.00 44.66 105 ARG A CA 1
ATOM 885 C C . ARG A 1 105 ? 20.151 0.902 -32.435 1.00 44.66 105 ARG A C 1
ATOM 887 O O . ARG A 1 105 ? 19.799 -0.169 -32.929 1.00 44.66 105 ARG A O 1
ATOM 894 N N . GLU A 1 106 ? 20.226 2.058 -33.075 1.00 38.22 106 GLU A N 1
ATOM 895 C CA . GLU A 1 106 ? 20.641 2.154 -34.471 1.00 38.22 106 GLU A CA 1
ATOM 896 C C . GLU A 1 106 ? 22.168 2.190 -34.471 1.00 38.22 106 GLU A C 1
ATOM 898 O O . GLU A 1 106 ? 22.737 2.846 -33.561 1.00 38.22 106 GLU A O 1
#

Foldseek 3Di:
DQDFDDDPDPVVRVVSSVVSVVVCCVPPPVPLVVVVVCLCPVPVVVLVVVLVVQCVVQVVPDPVSNVVSVVVSCVRVVVSVVVVVVSVVVVVVVCVVVVPPPPPDD

Radius of gyration: 19.95 Å; chains: 1; bounding box: 42×18×59 Å

Secondary structure (DSSP, 8-state):
-PPP---S-HHHHHHHHHHHHHHHHHHH-HHHHHHHHHIIIIIIHHHHHHHHHHHHHHHTT-HHHHHHHHHHHHHHHHHHHHHHHHHHHHHHHHHHHH-S------